Protein AF-A0A6N8A1S2-F1 (afdb_monomer_lite)

Foldseek 3Di:
DDPDPVQDQPWKWWWKAAPQRDIDIDTPVDDDDPRIDTDDDIHGPVRRVVVCVVSPVDPPTPVNVVVVVVVVVVVVVVVVVVVVVVVVVVVVVVVVVVVVVPPDDD

Structure (mmCIF, N/CA/C/O backbone):
data_AF-A0A6N8A1S2-F1
#
_entry.id   AF-A0A6N8A1S2-F1
#
loop_
_atom_site.group_PDB
_atom_site.id
_atom_site.type_symbol
_atom_site.label_atom_id
_atom_site.label_alt_id
_atom_site.label_comp_id
_atom_site.label_asym_id
_atom_site.label_entity_id
_atom_site.label_seq_id
_atom_site.pdbx_PDB_ins_code
_atom_site.Cartn_x
_atom_site.Cartn_y
_atom_site.Cartn_z
_atom_site.occupancy
_atom_site.B_iso_or_equiv
_atom_site.auth_seq_id
_atom_site.auth_comp_id
_atom_site.auth_asym_id
_atom_site.auth_atom_id
_atom_site.pdbx_PDB_model_num
ATOM 1 N N . MET A 1 1 ? 37.583 -1.413 -9.082 1.00 42.03 1 MET A N 1
ATOM 2 C CA . MET A 1 1 ? 36.444 -1.474 -8.148 1.00 42.03 1 MET A CA 1
ATOM 3 C C . MET A 1 1 ? 35.221 -1.824 -8.964 1.00 42.03 1 MET A C 1
ATOM 5 O O . MET A 1 1 ? 35.043 -1.246 -10.024 1.00 42.03 1 MET A O 1
ATOM 9 N N . SER A 1 2 ? 34.501 -2.866 -8.563 1.00 54.53 2 SER A N 1
ATOM 10 C CA . SER A 1 2 ? 33.322 -3.377 -9.259 1.00 54.53 2 SER A CA 1
ATOM 11 C C . SER A 1 2 ? 32.102 -2.549 -8.856 1.00 54.53 2 SER A C 1
ATOM 13 O O . SER A 1 2 ? 31.423 -2.883 -7.883 1.00 54.53 2 SER A O 1
ATOM 15 N N . ASP A 1 3 ? 31.853 -1.459 -9.574 1.00 51.28 3 ASP A N 1
ATOM 16 C CA . ASP A 1 3 ? 30.644 -0.656 -9.400 1.00 51.28 3 ASP A CA 1
ATOM 17 C C . ASP A 1 3 ? 29.475 -1.392 -10.073 1.00 51.28 3 ASP A C 1
ATOM 19 O O . ASP A 1 3 ? 29.220 -1.243 -11.261 1.00 51.28 3 ASP A O 1
ATOM 23 N N . TYR A 1 4 ? 28.887 -2.314 -9.300 1.00 52.53 4 TYR A N 1
ATOM 24 C CA . TYR A 1 4 ? 27.566 -2.944 -9.442 1.00 52.53 4 TYR A CA 1
ATOM 25 C C . TYR A 1 4 ? 26.986 -3.006 -10.875 1.00 52.53 4 TYR A C 1
ATOM 27 O O . TYR A 1 4 ? 26.364 -2.062 -11.350 1.00 52.53 4 TYR A O 1
ATOM 35 N N . GLU A 1 5 ? 27.043 -4.177 -11.522 1.00 55.59 5 GLU A N 1
ATOM 36 C CA . GLU A 1 5 ? 26.444 -4.458 -12.851 1.00 55.59 5 GLU A CA 1
ATOM 37 C C . GLU A 1 5 ? 24.919 -4.200 -12.952 1.00 55.59 5 GLU A C 1
ATOM 39 O O . GLU A 1 5 ? 24.336 -4.296 -14.027 1.00 55.59 5 GLU A O 1
ATOM 44 N N . TRP A 1 6 ? 24.262 -3.885 -11.834 1.00 52.50 6 TRP A N 1
ATOM 45 C CA . TRP A 1 6 ? 22.836 -3.560 -11.728 1.00 52.50 6 TRP A CA 1
ATOM 46 C C . TRP A 1 6 ? 22.527 -2.054 -11.758 1.00 52.50 6 TRP A C 1
ATOM 48 O O . TRP A 1 6 ? 21.363 -1.669 -11.616 1.00 52.50 6 TRP A O 1
ATOM 58 N N . ASP A 1 7 ? 23.549 -1.209 -11.908 1.00 57.03 7 ASP A N 1
ATOM 59 C CA . ASP A 1 7 ? 23.435 0.253 -11.957 1.00 57.03 7 ASP A CA 1
ATOM 60 C C . ASP A 1 7 ? 24.058 0.827 -13.239 1.00 57.03 7 ASP A C 1
ATOM 62 O O . ASP A 1 7 ? 24.672 1.889 -13.236 1.00 57.03 7 ASP A O 1
ATOM 66 N N . ASP A 1 8 ? 23.925 0.106 -14.359 1.00 66.19 8 ASP A N 1
ATOM 67 C CA . ASP A 1 8 ? 24.325 0.634 -15.663 1.00 66.19 8 ASP A CA 1
ATOM 68 C C . ASP A 1 8 ? 23.389 1.802 -16.040 1.00 66.19 8 ASP A C 1
ATOM 70 O O . ASP A 1 8 ? 22.190 1.582 -16.254 1.00 66.19 8 ASP A O 1
ATOM 74 N N . PRO A 1 9 ? 23.898 3.044 -16.154 1.00 66.62 9 PRO A N 1
ATOM 75 C CA . PRO A 1 9 ? 23.081 4.226 -16.435 1.00 66.62 9 PRO A CA 1
ATOM 76 C C . PRO A 1 9 ? 22.459 4.208 -17.837 1.00 66.62 9 PRO A C 1
ATOM 78 O O . PRO A 1 9 ? 21.660 5.081 -18.167 1.00 66.62 9 PRO A O 1
ATOM 81 N N . ARG A 1 10 ? 22.823 3.233 -18.680 1.00 72.12 10 ARG A N 1
ATOM 82 C CA . ARG A 1 10 ? 22.223 3.023 -20.002 1.00 72.12 10 ARG A CA 1
ATOM 83 C C . ARG A 1 10 ? 20.910 2.248 -19.943 1.00 72.12 10 ARG A C 1
ATOM 85 O O . ARG A 1 10 ? 20.232 2.165 -20.963 1.00 72.12 10 ARG A O 1
ATOM 92 N N . TRP A 1 11 ? 20.580 1.619 -18.814 1.00 83.00 11 TRP A N 1
ATOM 93 C CA . TRP A 1 11 ? 19.343 0.853 -18.689 1.00 83.00 11 TRP A CA 1
ATOM 94 C C . TRP A 1 11 ? 18.198 1.765 -18.283 1.00 83.00 11 TRP A C 1
ATOM 96 O O . TRP A 1 11 ? 18.274 2.478 -17.283 1.00 83.00 11 TRP A O 1
ATOM 106 N N . GLU A 1 12 ? 17.121 1.702 -19.056 1.00 89.25 12 GLU A N 1
ATOM 107 C CA . GLU A 1 12 ? 15.875 2.362 -18.710 1.00 89.25 12 GLU A CA 1
ATOM 108 C C . GLU A 1 12 ? 15.069 1.489 -17.743 1.00 89.25 12 GLU A C 1
ATOM 110 O O . GLU A 1 12 ? 14.987 0.258 -17.859 1.00 89.25 12 GLU A O 1
ATOM 115 N N . TRP A 1 13 ? 14.461 2.156 -16.775 1.00 90.75 13 TRP A N 1
ATOM 116 C CA . TRP A 1 13 ? 13.623 1.574 -15.744 1.00 90.75 13 TRP A CA 1
ATOM 117 C C . TRP A 1 13 ? 12.213 2.136 -15.872 1.00 90.75 13 TRP A C 1
ATOM 119 O O . TRP A 1 13 ? 11.995 3.225 -16.398 1.00 90.75 13 TRP A O 1
ATOM 129 N N . MET A 1 14 ? 11.247 1.372 -15.389 1.00 93.62 14 MET A N 1
ATOM 130 C CA . MET A 1 14 ? 9.856 1.769 -15.258 1.00 93.62 14 MET A CA 1
ATOM 131 C C . MET A 1 14 ? 9.342 1.365 -13.883 1.00 93.62 14 MET A C 1
ATOM 133 O O . MET A 1 14 ? 9.892 0.474 -13.230 1.00 93.62 14 MET A O 1
ATOM 137 N N . VAL A 1 15 ? 8.271 2.014 -13.444 1.00 93.75 15 VAL A N 1
ATOM 138 C CA . VAL A 1 15 ? 7.601 1.669 -12.193 1.00 93.75 15 VAL A CA 1
ATOM 139 C C . VAL A 1 15 ? 6.371 0.839 -12.517 1.00 93.75 15 VAL A C 1
ATOM 141 O O . VAL A 1 15 ? 5.574 1.185 -13.387 1.00 93.75 15 VAL A O 1
ATOM 144 N N . LEU A 1 16 ? 6.222 -0.282 -11.827 1.00 94.38 16 LEU A N 1
ATOM 145 C CA . LEU A 1 16 ? 5.049 -1.134 -11.913 1.00 94.38 16 LEU A CA 1
ATOM 146 C C . LEU A 1 16 ? 4.264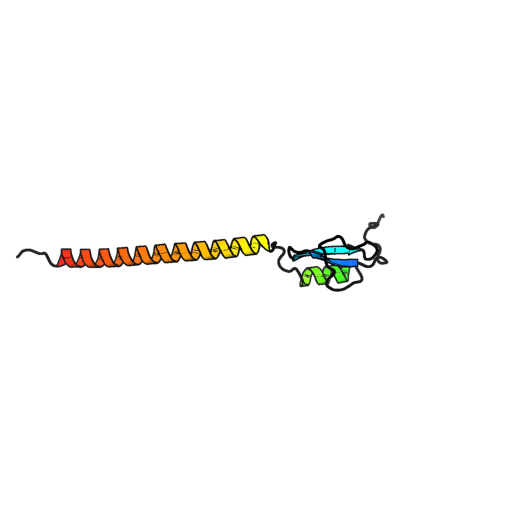 -1.055 -10.609 1.00 94.38 16 LEU A C 1
ATOM 148 O O . LEU A 1 16 ? 4.859 -0.991 -9.536 1.00 94.38 16 LEU A O 1
ATOM 152 N N . ILE A 1 17 ? 2.941 -1.127 -10.706 1.00 93.06 17 ILE A N 1
ATOM 153 C CA . ILE A 1 17 ? 2.035 -1.289 -9.573 1.00 93.06 17 ILE A CA 1
ATOM 154 C C . ILE A 1 17 ? 1.251 -2.591 -9.718 1.00 93.06 17 ILE A C 1
ATOM 156 O O . ILE A 1 17 ? 0.860 -2.969 -10.826 1.00 93.06 17 ILE A O 1
ATOM 160 N N . ASN A 1 18 ? 1.021 -3.289 -8.611 1.00 91.31 18 ASN A N 1
ATOM 161 C CA . ASN A 1 18 ? 0.135 -4.449 -8.581 1.00 91.31 18 ASN A CA 1
ATOM 162 C C . ASN A 1 18 ? -1.242 -4.100 -7.986 1.00 91.31 18 ASN A C 1
ATOM 164 O O . ASN A 1 18 ? -1.517 -2.976 -7.571 1.00 91.31 18 ASN A O 1
ATOM 168 N N . HIS A 1 19 ? -2.125 -5.094 -7.927 1.00 88.06 19 HIS A N 1
ATOM 169 C CA . HIS A 1 19 ? -3.466 -4.968 -7.350 1.00 88.06 19 HIS A CA 1
ATOM 170 C C . HIS A 1 19 ? -3.486 -4.693 -5.832 1.00 88.06 19 HIS A C 1
ATOM 172 O O . HIS A 1 19 ? -4.535 -4.338 -5.299 1.00 88.06 19 HIS A O 1
ATOM 178 N N . GLU A 1 20 ? -2.357 -4.859 -5.139 1.00 84.31 20 GLU A N 1
ATOM 179 C CA . GLU A 1 20 ? -2.190 -4.538 -3.717 1.00 84.31 20 GLU A CA 1
ATOM 180 C C . GLU A 1 20 ? -1.584 -3.140 -3.486 1.00 84.31 20 GLU A C 1
ATOM 182 O O . GLU A 1 20 ? -1.225 -2.815 -2.355 1.00 84.31 20 GLU A O 1
ATOM 187 N N . GLU A 1 21 ? -1.479 -2.319 -4.540 1.00 83.94 21 GLU A N 1
ATOM 188 C CA . GLU A 1 21 ? -0.866 -0.979 -4.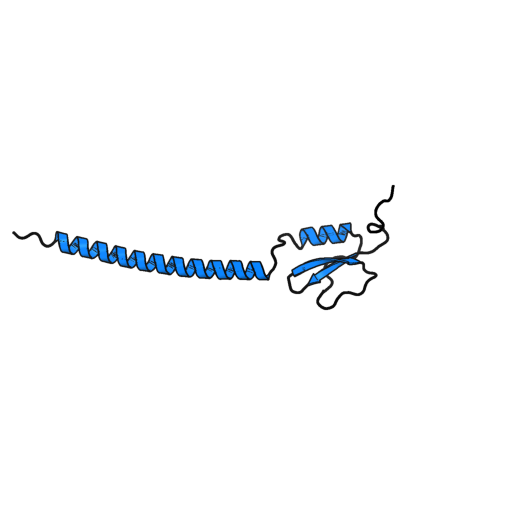539 1.00 83.94 21 GLU A CA 1
ATOM 189 C C . GLU A 1 21 ? 0.635 -0.969 -4.195 1.00 83.94 21 GLU A C 1
ATOM 191 O O . GLU A 1 21 ? 1.196 0.049 -3.786 1.00 83.94 21 GLU A O 1
ATOM 196 N N . GLN A 1 22 ? 1.315 -2.102 -4.384 1.00 86.50 22 GLN A N 1
ATOM 197 C CA . GLN A 1 22 ? 2.760 -2.189 -4.199 1.00 86.50 22 GLN A CA 1
ATOM 198 C C . GLN A 1 22 ? 3.479 -1.693 -5.445 1.00 86.50 22 GLN A C 1
ATOM 200 O O . GLN A 1 22 ? 3.155 -2.123 -6.553 1.00 86.50 22 GLN A O 1
ATOM 205 N N . HIS A 1 23 ? 4.484 -0.838 -5.253 1.00 88.81 23 HIS A N 1
ATOM 206 C CA . HIS A 1 23 ? 5.310 -0.332 -6.342 1.00 88.81 23 HIS A CA 1
ATOM 207 C C . HIS A 1 23 ? 6.594 -1.154 -6.477 1.00 88.81 23 HIS A C 1
ATOM 209 O O . HIS A 1 23 ? 7.222 -1.529 -5.486 1.00 88.81 23 HIS A O 1
ATOM 215 N N . SER A 1 24 ? 7.008 -1.425 -7.712 1.00 89.25 24 SER A N 1
ATOM 216 C CA . SER A 1 24 ? 8.256 -2.122 -8.016 1.00 89.25 24 SER A CA 1
ATOM 217 C C . SER A 1 24 ? 8.981 -1.446 -9.173 1.00 89.25 24 SER A C 1
ATOM 219 O O . SER A 1 24 ? 8.362 -1.081 -10.170 1.00 89.25 24 SER A O 1
ATOM 221 N N . LEU A 1 25 ? 10.298 -1.285 -9.043 1.00 90.56 25 LEU A N 1
ATOM 222 C CA . LEU A 1 25 ? 11.165 -0.878 -10.146 1.00 90.56 25 LEU A CA 1
ATOM 223 C C . LEU A 1 25 ? 11.424 -2.078 -11.049 1.00 90.56 25 LEU A C 1
ATOM 225 O O . LEU A 1 25 ? 11.896 -3.121 -10.594 1.00 90.56 25 LEU A O 1
ATOM 229 N N . TRP A 1 26 ? 11.150 -1.910 -12.336 1.00 91.94 26 TRP A N 1
ATOM 230 C CA . TRP A 1 26 ? 11.293 -2.959 -13.331 1.00 91.94 26 TRP A CA 1
ATOM 231 C C . TRP A 1 26 ? 12.072 -2.450 -14.545 1.00 91.94 26 TRP A C 1
ATOM 233 O O . TRP A 1 26 ? 11.818 -1.339 -15.005 1.00 91.94 26 TRP A O 1
ATOM 243 N N . PRO A 1 27 ? 13.026 -3.223 -15.083 1.00 90.62 27 PRO A N 1
ATOM 244 C CA . PRO A 1 27 ? 13.754 -2.821 -16.280 1.00 90.62 27 PRO A CA 1
ATOM 245 C C . PRO A 1 27 ? 12.863 -2.870 -17.528 1.00 90.62 27 PRO A C 1
ATOM 247 O O . PRO A 1 27 ? 12.118 -3.831 -17.722 1.00 90.62 27 PRO A O 1
ATOM 250 N N . THR A 1 28 ? 12.988 -1.884 -18.419 1.00 90.31 28 THR A N 1
ATOM 251 C CA . THR A 1 28 ? 12.171 -1.790 -19.649 1.00 90.31 28 THR A CA 1
ATOM 252 C C . THR A 1 28 ? 12.430 -2.908 -20.652 1.00 90.31 28 THR A C 1
ATOM 254 O O . THR A 1 28 ? 11.552 -3.248 -21.437 1.00 90.31 28 THR A O 1
ATOM 257 N N . PHE A 1 29 ? 13.616 -3.520 -20.612 1.00 87.75 29 PHE A N 1
ATOM 258 C CA . PHE A 1 29 ? 13.986 -4.612 -21.512 1.00 87.75 29 PHE A CA 1
ATOM 259 C C . PHE A 1 29 ? 13.339 -5.961 -21.154 1.00 87.75 29 PHE A C 1
ATOM 261 O O . PHE A 1 29 ? 13.520 -6.933 -21.888 1.00 87.75 29 PHE A O 1
ATOM 268 N N . LYS A 1 30 ? 12.632 -6.058 -20.019 1.00 87.69 30 LYS A N 1
ATOM 269 C CA . LYS A 1 30 ? 11.901 -7.265 -19.616 1.00 87.69 30 LYS A CA 1
ATOM 270 C C . LYS A 1 30 ? 10.403 -7.061 -19.785 1.00 87.69 30 LYS A C 1
ATOM 272 O O . LYS A 1 30 ? 9.868 -6.031 -19.383 1.00 87.69 30 LYS A O 1
ATOM 277 N N . ASP A 1 31 ? 9.723 -8.103 -20.254 1.00 92.81 31 ASP A N 1
ATOM 278 C CA . ASP A 1 31 ? 8.262 -8.130 -20.294 1.00 92.81 31 ASP A CA 1
ATOM 279 C C . ASP A 1 31 ? 7.656 -7.909 -18.900 1.00 92.81 31 ASP A C 1
ATOM 281 O O . ASP A 1 31 ? 8.190 -8.363 -17.880 1.00 92.81 31 ASP A O 1
ATOM 285 N N . ILE A 1 32 ? 6.520 -7.210 -18.864 1.00 92.81 32 ILE A N 1
ATOM 286 C CA . ILE A 1 32 ? 5.792 -6.914 -17.629 1.00 92.81 32 ILE A CA 1
ATOM 287 C C . ILE A 1 32 ? 5.096 -8.194 -17.136 1.00 92.81 32 ILE A C 1
ATOM 289 O O . ILE A 1 32 ? 4.315 -8.794 -17.883 1.00 92.81 32 ILE A O 1
ATOM 293 N N . PRO A 1 33 ? 5.324 -8.624 -15.880 1.00 92.38 33 PRO A N 1
ATOM 294 C CA . PRO A 1 33 ? 4.649 -9.793 -15.332 1.00 92.38 33 PRO A CA 1
ATOM 295 C C . PRO A 1 33 ? 3.127 -9.607 -15.265 1.00 92.38 33 PRO A C 1
ATOM 297 O O . PRO A 1 33 ? 2.613 -8.521 -15.000 1.00 92.38 33 PRO A O 1
ATOM 300 N N . ARG A 1 34 ? 2.374 -10.699 -15.437 1.00 93.50 34 ARG A N 1
ATOM 301 C CA . ARG A 1 34 ? 0.907 -10.662 -15.357 1.00 93.50 34 ARG A CA 1
ATOM 302 C C . ARG A 1 34 ? 0.442 -10.134 -13.993 1.00 93.50 34 ARG A C 1
ATOM 304 O O . ARG A 1 34 ? 0.891 -10.611 -12.956 1.00 93.50 34 ARG A O 1
ATOM 311 N N . GLY A 1 35 ? -0.522 -9.214 -14.009 1.00 92.69 35 GLY A N 1
ATOM 312 C CA . GLY A 1 35 ? -1.091 -8.616 -12.794 1.00 92.69 35 GLY A CA 1
ATOM 313 C C . GLY A 1 35 ? -0.325 -7.397 -12.274 1.00 92.69 35 GLY A C 1
ATOM 314 O O . GLY A 1 35 ? -0.716 -6.846 -11.245 1.00 92.69 35 GLY A O 1
ATOM 315 N N . TRP A 1 36 ? 0.720 -6.980 -12.990 1.00 95.12 36 TRP A N 1
ATOM 316 C CA . TRP A 1 36 ? 1.403 -5.708 -12.811 1.00 95.12 36 TRP A CA 1
ATOM 317 C C . TRP A 1 36 ? 1.051 -4.761 -13.955 1.00 95.12 36 TRP A C 1
ATOM 319 O O . TRP A 1 36 ? 0.869 -5.189 -15.096 1.00 95.12 36 TRP A O 1
ATOM 329 N N . THR A 1 37 ? 0.980 -3.475 -13.641 1.00 93.62 37 THR A N 1
ATOM 330 C CA . THR A 1 37 ? 0.662 -2.411 -14.592 1.00 93.62 37 THR A CA 1
ATOM 331 C C . THR A 1 37 ? 1.717 -1.327 -14.486 1.00 93.62 37 THR A C 1
ATOM 333 O O . THR A 1 37 ? 2.087 -0.931 -13.384 1.00 93.62 37 THR A O 1
ATOM 336 N N . GLN A 1 38 ? 2.197 -0.832 -15.621 1.00 93.88 38 GLN A N 1
ATOM 337 C CA . GLN A 1 38 ? 3.133 0.285 -15.652 1.00 93.88 38 GLN A CA 1
ATOM 338 C C . GLN A 1 38 ? 2.465 1.584 -15.184 1.00 93.88 38 GLN A C 1
ATOM 340 O O . GLN A 1 38 ? 1.367 1.920 -15.629 1.00 93.88 38 GLN A O 1
ATOM 345 N N . VAL A 1 39 ? 3.151 2.325 -14.316 1.00 90.38 39 VAL A N 1
ATOM 346 C CA . VAL A 1 39 ? 2.753 3.641 -13.805 1.00 90.38 39 VAL A CA 1
ATOM 347 C C . VAL A 1 39 ? 3.957 4.585 -13.760 1.00 90.38 39 VAL A C 1
ATOM 349 O O . VAL A 1 39 ? 5.098 4.142 -13.676 1.00 90.38 39 VAL A O 1
ATOM 352 N N . GLY A 1 40 ? 3.713 5.895 -13.801 1.00 87.19 40 GLY A N 1
ATOM 353 C CA . GLY A 1 40 ? 4.772 6.897 -13.641 1.00 87.19 40 GLY A CA 1
ATOM 354 C C . GLY A 1 40 ? 5.730 7.034 -14.838 1.00 87.19 40 GLY A C 1
ATOM 355 O O . GLY A 1 40 ? 5.367 6.684 -15.965 1.00 87.19 40 GLY A O 1
ATOM 356 N N . PRO A 1 41 ? 6.925 7.615 -14.616 1.00 87.56 41 PRO A N 1
ATOM 357 C CA . PRO A 1 41 ? 7.909 7.858 -15.664 1.00 87.56 41 PRO A CA 1
ATOM 358 C C . PRO A 1 41 ? 8.670 6.582 -16.055 1.00 87.56 41 PRO A C 1
ATOM 360 O O . PRO A 1 41 ? 8.854 5.668 -15.247 1.00 87.56 41 PRO A O 1
ATOM 363 N N . VAL A 1 42 ? 9.150 6.568 -17.299 1.00 91.81 42 VAL A N 1
ATOM 364 C CA . VAL A 1 42 ? 10.166 5.634 -17.800 1.00 91.81 42 VAL A CA 1
ATOM 365 C C . VAL A 1 42 ? 11.441 6.427 -18.013 1.00 91.81 42 VAL A C 1
ATOM 367 O O . VAL A 1 42 ? 11.389 7.477 -18.651 1.00 91.81 42 VAL A O 1
ATOM 370 N N . GLY A 1 43 ? 12.562 5.952 -17.489 1.00 88.88 43 GLY A N 1
ATOM 371 C CA . GLY A 1 43 ? 13.818 6.676 -17.625 1.00 88.88 43 GLY A CA 1
ATOM 372 C C . GLY A 1 43 ? 14.900 6.128 -16.720 1.00 88.88 43 GLY A C 1
ATOM 373 O O . GLY A 1 43 ? 15.026 4.914 -16.541 1.00 88.88 43 GLY A O 1
ATOM 374 N N . SER A 1 44 ? 15.700 7.024 -16.151 1.00 87.94 44 SER A N 1
ATOM 375 C CA . SER A 1 44 ? 16.739 6.608 -15.219 1.00 87.94 44 SER A CA 1
ATOM 376 C C . SER A 1 44 ? 16.129 5.990 -13.959 1.00 87.94 44 SER A C 1
ATOM 378 O O . SER A 1 44 ? 15.035 6.339 -13.510 1.00 87.94 44 SER A O 1
ATOM 380 N N . LYS A 1 45 ? 16.884 5.087 -13.334 1.00 84.38 45 LYS A N 1
ATOM 381 C CA . LYS A 1 45 ? 16.498 4.475 -12.061 1.00 84.38 45 LYS A CA 1
ATOM 382 C C . LYS A 1 45 ? 16.183 5.519 -10.987 1.00 84.38 45 LYS A C 1
ATOM 384 O O . LYS A 1 45 ? 15.244 5.323 -10.223 1.00 84.38 45 LYS A O 1
ATOM 389 N N . GLN A 1 46 ? 16.935 6.623 -10.959 1.00 84.56 46 GLN A N 1
ATOM 390 C CA . GLN A 1 46 ? 16.729 7.718 -10.013 1.00 84.56 46 GLN A CA 1
ATOM 391 C C . GLN A 1 46 ? 15.389 8.425 -10.242 1.00 84.56 46 GLN A C 1
ATOM 393 O O . GLN A 1 46 ? 14.649 8.632 -9.290 1.00 84.56 46 GLN A O 1
ATOM 398 N N . GLU A 1 47 ? 15.022 8.730 -11.489 1.00 86.19 47 GLU A N 1
ATOM 399 C CA . GLU A 1 47 ? 13.723 9.350 -11.794 1.00 86.19 47 GLU A CA 1
ATOM 400 C C . GLU A 1 47 ? 12.547 8.447 -11.401 1.00 86.19 47 GLU A C 1
ATOM 402 O O . GLU A 1 47 ? 11.540 8.914 -10.861 1.00 86.19 47 GLU A O 1
ATOM 407 N N . CYS A 1 48 ? 12.675 7.139 -11.635 1.00 87.75 48 CYS A N 1
ATOM 408 C CA . CYS A 1 48 ? 11.672 6.166 -11.217 1.00 87.75 48 CYS A CA 1
ATOM 409 C C . CYS A 1 48 ? 11.615 6.013 -9.685 1.00 87.75 48 CYS A C 1
ATOM 411 O O . CYS A 1 48 ? 10.521 5.901 -9.134 1.00 87.75 48 CYS A O 1
ATOM 413 N N . LEU A 1 49 ? 12.756 6.044 -8.986 1.00 85.19 49 LEU A N 1
ATOM 414 C CA . LEU A 1 49 ? 12.827 6.044 -7.518 1.00 85.19 49 LEU A CA 1
ATOM 415 C C . LEU A 1 49 ? 12.151 7.281 -6.923 1.00 85.19 49 LEU A C 1
ATOM 417 O O . LEU A 1 49 ? 11.281 7.137 -6.069 1.00 85.19 49 LEU A O 1
ATOM 421 N N . ASP A 1 50 ? 12.471 8.471 -7.431 1.00 86.06 50 ASP A N 1
ATOM 422 C CA . ASP A 1 50 ? 11.869 9.731 -6.989 1.00 86.06 50 ASP A CA 1
ATOM 423 C C . ASP A 1 50 ? 10.343 9.726 -7.181 1.00 86.06 50 ASP A C 1
ATOM 425 O O . ASP A 1 50 ? 9.600 10.314 -6.388 1.00 86.06 50 ASP A O 1
ATOM 429 N N . TYR A 1 51 ? 9.850 9.073 -8.242 1.00 87.31 51 TYR A N 1
ATOM 430 C CA . TYR A 1 51 ? 8.418 8.861 -8.430 1.00 87.31 51 TYR A CA 1
ATOM 431 C C . TYR A 1 51 ? 7.843 7.918 -7.372 1.00 87.31 51 TYR A C 1
ATOM 433 O O . TYR A 1 51 ? 6.822 8.255 -6.780 1.00 87.31 51 TYR A O 1
ATOM 441 N N . VAL A 1 52 ? 8.481 6.771 -7.107 1.00 85.75 52 VAL A N 1
ATOM 442 C CA . VAL A 1 52 ? 8.015 5.808 -6.093 1.00 85.75 52 VAL A CA 1
ATOM 443 C C . VAL A 1 52 ? 7.990 6.437 -4.702 1.00 85.75 52 VAL A C 1
ATOM 445 O O . VAL A 1 52 ? 7.001 6.273 -3.996 1.00 85.75 52 VAL A O 1
ATOM 448 N N . GLU A 1 53 ? 9.009 7.208 -4.322 1.00 83.69 53 GLU A N 1
ATOM 449 C CA . GLU A 1 53 ? 9.043 7.909 -3.031 1.00 83.69 53 GLU A CA 1
ATOM 450 C C . GLU A 1 53 ? 7.879 8.898 -2.873 1.00 83.69 53 GLU A C 1
ATOM 452 O O . GLU A 1 53 ? 7.294 9.013 -1.796 1.00 83.69 53 GLU A O 1
ATOM 457 N N . LYS A 1 54 ? 7.496 9.590 -3.953 1.00 82.50 54 LYS A N 1
ATOM 458 C CA . LYS A 1 54 ? 6.357 10.524 -3.950 1.00 82.50 54 LYS A CA 1
ATOM 459 C C . LYS A 1 54 ? 5.007 9.813 -4.032 1.00 82.50 54 LYS A C 1
ATOM 461 O O . LYS A 1 54 ? 4.040 10.275 -3.430 1.00 82.50 54 LYS A O 1
ATOM 466 N N . ALA A 1 55 ? 4.924 8.735 -4.807 1.00 79.62 55 ALA A N 1
ATOM 467 C CA . ALA A 1 55 ? 3.690 8.006 -5.086 1.00 79.62 55 ALA A CA 1
ATOM 468 C C . ALA A 1 55 ? 3.332 6.997 -3.985 1.00 79.62 55 ALA A C 1
ATOM 470 O O . ALA A 1 55 ? 2.155 6.689 -3.804 1.00 79.62 55 ALA A O 1
ATOM 471 N N . TRP A 1 56 ? 4.319 6.522 -3.218 1.00 77.00 56 TRP A N 1
ATOM 472 C CA . TRP A 1 56 ? 4.144 5.527 -2.161 1.00 77.00 56 TRP A CA 1
ATOM 473 C C . TRP A 1 56 ? 4.606 6.028 -0.776 1.00 77.00 56 TRP A C 1
ATOM 475 O O . TRP A 1 56 ? 5.449 5.402 -0.135 1.00 77.00 56 TRP A O 1
ATOM 485 N N . PRO A 1 57 ? 4.042 7.143 -0.265 1.00 68.44 57 PRO A N 1
ATOM 486 C CA . PRO A 1 57 ? 4.447 7.719 1.021 1.00 68.44 57 PRO A CA 1
ATOM 487 C C . PRO A 1 57 ? 4.065 6.845 2.225 1.00 68.44 57 PRO A C 1
ATOM 489 O O . PRO A 1 57 ? 4.603 7.016 3.316 1.00 68.44 57 PRO A O 1
ATOM 492 N N . ASP A 1 58 ? 3.125 5.915 2.042 1.00 66.94 58 ASP A N 1
ATOM 493 C CA . ASP A 1 58 ? 2.718 4.955 3.060 1.00 66.94 58 ASP A CA 1
ATOM 494 C C . ASP A 1 58 ? 2.734 3.541 2.470 1.00 66.94 58 ASP A C 1
ATOM 496 O O . ASP A 1 58 ? 1.891 3.167 1.648 1.00 66.94 58 ASP A O 1
ATOM 500 N N . ILE A 1 59 ? 3.720 2.768 2.925 1.00 67.19 59 ILE A N 1
ATOM 501 C CA . ILE A 1 59 ? 4.007 1.391 2.512 1.00 67.19 59 ILE A CA 1
ATOM 502 C C . ILE A 1 59 ? 3.010 0.368 3.064 1.00 67.19 59 ILE A C 1
ATOM 504 O O . ILE A 1 59 ? 3.124 -0.821 2.765 1.00 67.19 59 ILE A O 1
ATOM 508 N N . THR A 1 60 ? 2.049 0.799 3.889 1.00 69.50 60 THR A N 1
ATOM 509 C CA . THR A 1 60 ? 1.060 -0.098 4.486 1.00 69.50 60 THR A CA 1
ATOM 510 C C . THR A 1 60 ? 0.215 -0.750 3.384 1.00 69.50 60 THR A C 1
ATOM 512 O O . THR A 1 60 ? -0.484 -0.037 2.658 1.00 69.50 60 THR A O 1
ATOM 515 N N . PRO A 1 61 ? 0.225 -2.093 3.256 1.00 70.25 61 PRO A N 1
ATOM 516 C CA . PRO A 1 61 ? -0.561 -2.787 2.242 1.00 70.25 61 PRO A CA 1
ATOM 517 C C . PRO A 1 61 ? -2.055 -2.474 2.369 1.00 70.25 61 PRO A C 1
ATOM 519 O O . PRO A 1 61 ? -2.592 -2.396 3.481 1.00 70.25 61 PRO A O 1
ATOM 522 N N . LEU A 1 62 ? -2.760 -2.380 1.238 1.00 70.12 62 LEU A N 1
ATOM 523 C CA . LEU A 1 62 ? -4.187 -2.037 1.194 1.00 70.12 62 LEU A CA 1
ATOM 524 C C . LEU A 1 62 ? -5.056 -2.946 2.086 1.00 70.12 62 LEU A C 1
ATOM 526 O O . LEU A 1 62 ? -5.995 -2.483 2.735 1.00 70.12 62 LEU A O 1
ATOM 530 N N . SER A 1 63 ? -4.728 -4.239 2.156 1.00 70.00 63 SER A N 1
ATOM 531 C CA . SER A 1 63 ? -5.428 -5.210 3.010 1.00 70.00 63 SER A CA 1
ATOM 532 C C . SER A 1 63 ? -5.316 -4.860 4.499 1.00 70.00 63 SER A C 1
ATOM 534 O O . SER A 1 63 ? -6.311 -4.885 5.224 1.00 70.00 63 SER A O 1
ATOM 536 N N . VAL A 1 64 ? -4.131 -4.429 4.942 1.00 72.25 64 VAL A N 1
ATOM 537 C CA . VAL A 1 64 ? -3.885 -4.013 6.328 1.00 72.25 64 VAL A CA 1
ATOM 538 C C . VAL A 1 64 ? -4.653 -2.731 6.643 1.00 72.25 64 VAL A C 1
ATOM 540 O O . VAL A 1 64 ? -5.295 -2.656 7.688 1.00 72.25 64 VAL A O 1
ATOM 543 N N . ARG A 1 65 ? -4.688 -1.758 5.721 1.00 74.75 65 ARG A N 1
ATOM 544 C CA . ARG A 1 65 ? -5.508 -0.545 5.896 1.00 74.75 65 ARG A CA 1
ATOM 545 C C . ARG A 1 65 ? -6.990 -0.883 6.077 1.00 74.75 65 ARG A C 1
ATOM 547 O O . ARG A 1 65 ? -7.615 -0.404 7.018 1.00 74.75 65 ARG A O 1
ATOM 554 N N . LYS A 1 66 ? -7.541 -1.765 5.233 1.00 74.12 66 LYS A N 1
ATOM 555 C CA . LYS A 1 66 ? -8.943 -2.211 5.345 1.00 74.12 66 LYS A CA 1
ATOM 556 C C . LYS A 1 66 ? -9.226 -2.918 6.669 1.00 74.12 66 LYS A C 1
ATOM 558 O O . LYS A 1 66 ? -10.274 -2.691 7.269 1.00 74.12 66 LYS A O 1
ATOM 563 N N . GLN A 1 67 ? -8.302 -3.757 7.135 1.00 77.56 67 GLN A N 1
ATOM 564 C CA . GLN A 1 67 ? -8.433 -4.432 8.426 1.00 77.56 67 GLN A CA 1
ATOM 565 C C . GLN A 1 67 ? -8.408 -3.444 9.596 1.00 77.56 67 GLN A C 1
ATOM 567 O O . GLN A 1 67 ? -9.207 -3.583 10.520 1.00 77.56 67 GLN A O 1
ATOM 572 N N . LEU A 1 68 ? -7.533 -2.436 9.558 1.00 79.50 68 LEU A N 1
ATOM 573 C CA . LEU A 1 68 ? -7.455 -1.406 10.595 1.00 79.50 68 LEU A CA 1
ATOM 574 C C . LEU A 1 68 ? -8.732 -0.558 10.662 1.00 79.50 68 LEU A C 1
ATOM 576 O O . LEU A 1 68 ? -9.246 -0.342 11.759 1.00 79.50 68 LEU A O 1
ATOM 580 N N . GLU A 1 69 ? -9.278 -0.147 9.514 1.00 83.50 69 GLU A N 1
ATOM 581 C CA . GLU A 1 69 ? -10.546 0.593 9.450 1.00 83.50 69 GLU A CA 1
ATOM 582 C C . GLU A 1 69 ? -11.716 -0.240 9.994 1.00 83.50 69 GLU A C 1
ATOM 584 O O . GLU A 1 69 ? -12.436 0.210 10.886 1.00 83.50 69 GLU A O 1
ATOM 589 N N . ALA A 1 70 ? -11.854 -1.498 9.562 1.00 83.44 70 ALA A N 1
ATOM 590 C CA . ALA A 1 70 ? -12.906 -2.386 10.062 1.00 83.44 70 ALA A CA 1
ATOM 591 C C . ALA A 1 70 ? -12.818 -2.595 11.587 1.00 83.44 70 ALA A C 1
ATOM 593 O O . ALA A 1 70 ? -13.827 -2.563 12.296 1.00 83.44 70 ALA A O 1
ATOM 594 N N . ASN A 1 71 ? -11.601 -2.764 12.111 1.00 88.31 71 ASN A N 1
ATOM 595 C CA . ASN A 1 71 ? -11.366 -2.963 13.540 1.00 88.31 71 ASN A CA 1
ATOM 596 C C . ASN A 1 71 ? -11.663 -1.685 14.351 1.00 88.31 71 ASN A C 1
ATOM 598 O O . ASN A 1 71 ? -12.196 -1.743 15.462 1.00 88.31 71 ASN A O 1
ATOM 602 N N . LYS A 1 72 ? -11.374 -0.509 13.779 1.00 84.62 72 LYS A N 1
ATOM 603 C CA . LYS A 1 72 ? -11.728 0.790 14.361 1.00 84.62 72 LYS A CA 1
ATOM 604 C C . LYS A 1 72 ? -13.246 0.964 14.455 1.00 84.62 72 LYS A C 1
ATOM 606 O O . LYS A 1 72 ? -13.742 1.278 15.536 1.00 84.62 72 LYS A O 1
ATOM 611 N N . GLU A 1 73 ? -13.990 0.683 13.387 1.00 90.06 73 GLU A N 1
ATOM 612 C CA . GLU A 1 73 ? -15.459 0.758 13.387 1.00 90.06 73 GLU A CA 1
ATOM 613 C C . GLU A 1 73 ? -16.103 -0.198 14.402 1.00 90.06 73 GLU A C 1
ATOM 615 O O . GLU A 1 73 ? -17.098 0.136 15.053 1.00 90.06 73 GLU A O 1
ATOM 620 N N . GLU A 1 74 ? -15.575 -1.418 14.532 1.00 90.00 74 GLU A N 1
ATOM 621 C CA . GLU A 1 74 ? -16.063 -2.379 15.522 1.00 90.00 74 GLU A CA 1
ATOM 622 C C . GLU A 1 74 ? -15.798 -1.881 16.949 1.00 90.00 74 GLU A C 1
ATOM 624 O O . GLU A 1 74 ? -16.683 -1.937 17.811 1.00 90.00 74 GLU A O 1
ATOM 629 N N . ARG A 1 75 ? -14.601 -1.339 17.197 1.00 86.69 75 ARG A N 1
ATOM 630 C CA . ARG A 1 75 ? -14.241 -0.746 18.487 1.00 86.69 75 ARG A CA 1
ATOM 631 C C . ARG A 1 75 ? -15.146 0.433 18.834 1.00 86.69 75 ARG A C 1
ATOM 633 O O . ARG A 1 75 ? -15.622 0.507 19.964 1.00 86.69 75 ARG A O 1
ATOM 640 N N . GLU A 1 76 ? -15.427 1.319 17.885 1.00 91.25 76 GLU A N 1
ATOM 641 C CA . GLU A 1 76 ? -16.340 2.450 18.083 1.00 91.25 76 GLU A CA 1
ATOM 642 C C . GLU A 1 76 ? -17.770 1.989 18.388 1.00 91.25 76 GLU A C 1
ATOM 644 O O . GLU A 1 76 ? -18.408 2.518 19.301 1.00 91.25 76 GLU A O 1
ATOM 649 N N . ARG A 1 77 ? -18.265 0.957 17.692 1.00 93.38 77 ARG A N 1
ATOM 650 C CA . ARG A 1 77 ? -19.571 0.346 17.989 1.00 93.38 77 ARG A CA 1
ATOM 651 C C . ARG A 1 77 ? -19.628 -0.219 19.408 1.00 93.38 77 ARG A C 1
ATOM 653 O O . ARG A 1 77 ? -20.590 0.047 20.129 1.00 93.38 77 ARG A O 1
ATOM 660 N N . LYS A 1 78 ? -18.594 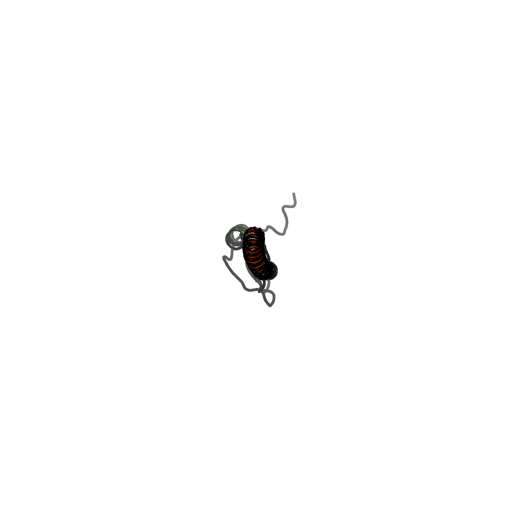-0.952 19.832 1.00 90.31 78 LYS A N 1
ATOM 661 C CA . LYS A 1 78 ? -18.495 -1.492 21.199 1.00 90.31 78 LYS A CA 1
ATOM 662 C C . LYS A 1 78 ? -18.458 -0.379 22.245 1.00 90.31 78 LYS A C 1
ATOM 664 O O . LYS A 1 78 ? -19.169 -0.465 23.241 1.00 90.31 78 LYS A O 1
ATOM 669 N N . LEU A 1 79 ? -17.686 0.681 22.001 1.00 91.06 79 LEU A N 1
ATOM 670 C CA . LEU A 1 79 ? -17.595 1.832 22.903 1.00 91.06 79 LEU A CA 1
ATOM 671 C C . LEU A 1 79 ? -18.940 2.547 23.065 1.00 91.06 79 LEU A C 1
ATOM 673 O O . LEU A 1 79 ? -19.322 2.849 24.193 1.00 91.06 79 LEU A O 1
ATOM 677 N N . LYS A 1 80 ? -19.685 2.763 21.972 1.00 93.50 80 LYS A N 1
ATOM 678 C CA . LYS A 1 80 ? -21.028 3.366 22.035 1.00 93.50 80 LYS A CA 1
ATOM 679 C C . LYS A 1 80 ? -21.992 2.526 22.867 1.00 93.50 80 LYS A C 1
ATOM 681 O O . LYS A 1 80 ? -22.702 3.076 23.702 1.00 93.50 80 LYS A O 1
ATOM 686 N N . LYS A 1 81 ? -21.975 1.202 22.688 1.00 94.31 81 LYS A N 1
ATOM 687 C CA . LYS A 1 81 ? -22.826 0.293 23.463 1.00 94.31 81 LYS A CA 1
ATOM 688 C C . LYS A 1 81 ? -22.508 0.352 24.959 1.00 94.31 81 LYS A C 1
ATOM 690 O O . LYS A 1 81 ? -23.417 0.501 25.765 1.00 94.31 81 LYS A O 1
ATOM 695 N N . ILE A 1 82 ? -21.223 0.318 25.317 1.00 92.31 82 ILE A N 1
ATOM 696 C CA . ILE A 1 82 ? -20.782 0.444 26.714 1.00 92.31 82 ILE A CA 1
ATOM 697 C C . ILE A 1 82 ? -21.210 1.795 27.301 1.00 92.31 82 ILE A C 1
ATOM 699 O O . ILE A 1 82 ? -21.690 1.844 28.428 1.00 92.31 82 ILE A O 1
ATOM 703 N N . GLN A 1 83 ? -21.071 2.893 26.552 1.00 90.69 83 GLN A N 1
ATOM 704 C CA . GLN A 1 83 ? -21.522 4.212 27.008 1.00 90.69 83 GLN A CA 1
ATOM 705 C C . GLN A 1 83 ? -23.032 4.262 27.250 1.00 90.69 83 GLN A C 1
ATOM 707 O O . GLN A 1 83 ? -23.476 4.867 28.223 1.00 90.69 83 GLN A O 1
ATOM 712 N N . GLU A 1 84 ? -23.825 3.636 26.383 1.00 95.00 84 GLU A N 1
ATOM 713 C CA . GLU A 1 84 ? -25.279 3.586 26.527 1.00 95.00 84 GLU A CA 1
ATOM 714 C C . GLU A 1 84 ? -25.704 2.740 27.735 1.00 95.00 84 GLU A C 1
ATOM 716 O O . GLU A 1 84 ? -26.527 3.185 28.538 1.00 95.00 84 GLU A O 1
ATOM 721 N N . GLU A 1 85 ? -25.077 1.577 27.928 1.00 94.12 85 GLU A N 1
ATOM 722 C CA . GLU A 1 85 ? -25.262 0.733 29.114 1.00 94.12 85 GLU A CA 1
ATOM 723 C C . GLU A 1 85 ? -24.878 1.481 30.399 1.00 94.12 85 GLU A C 1
ATOM 725 O O . GLU A 1 85 ? -25.648 1.491 31.361 1.00 94.12 85 GLU A O 1
ATOM 730 N N . GLN A 1 86 ? -23.738 2.183 30.409 1.00 88.69 86 GLN A N 1
ATOM 731 C CA . GLN A 1 86 ? -23.325 3.010 31.546 1.00 88.69 86 GLN A CA 1
ATOM 732 C C . GLN A 1 86 ? -24.304 4.151 31.817 1.00 88.69 86 GLN A C 1
ATOM 734 O O . GLN A 1 86 ? -24.639 4.408 32.972 1.00 88.69 86 GLN A O 1
ATOM 739 N N . LYS A 1 87 ? -24.805 4.821 30.775 1.00 94.75 87 LYS A N 1
ATOM 740 C CA . LYS A 1 87 ? -25.809 5.881 30.920 1.00 94.75 87 LYS A CA 1
ATOM 741 C C . LYS A 1 87 ? -27.095 5.340 31.540 1.00 94.75 87 LYS A C 1
ATOM 743 O O . LYS A 1 87 ? -27.675 5.993 32.406 1.00 94.75 87 LYS A O 1
ATOM 748 N N . HIS A 1 88 ? -27.534 4.157 31.114 1.00 95.00 88 HIS A N 1
ATOM 749 C CA . HIS A 1 88 ? -28.707 3.510 31.685 1.00 95.00 88 HIS A CA 1
ATOM 750 C C . HIS A 1 88 ? -28.489 3.151 33.160 1.00 95.00 88 HIS A C 1
ATOM 752 O O . HIS A 1 88 ? -29.343 3.45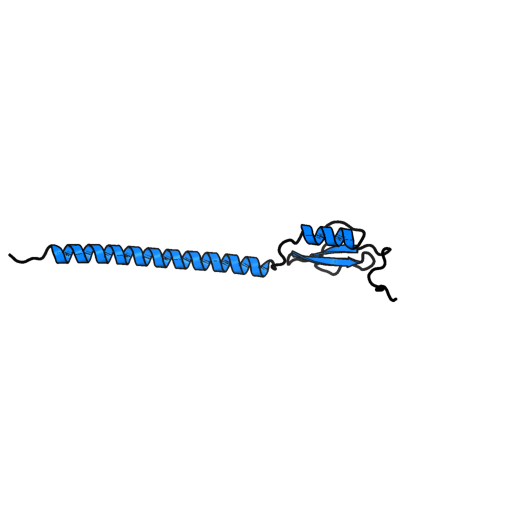8 33.988 1.00 95.00 88 HIS A O 1
ATOM 758 N N . LEU A 1 89 ? -27.327 2.585 33.500 1.00 93.38 89 LEU A N 1
ATOM 759 C CA . LEU A 1 89 ? -26.961 2.250 34.877 1.00 93.38 89 LEU A CA 1
ATOM 760 C C . LEU A 1 89 ? -26.919 3.493 35.781 1.00 93.38 89 LEU A C 1
ATOM 762 O O . LEU A 1 89 ? -27.460 3.469 36.882 1.00 93.38 89 LEU A O 1
ATOM 766 N N . MET A 1 90 ? -26.337 4.596 35.303 1.00 91.56 90 MET A N 1
ATOM 767 C CA . MET A 1 90 ? -26.299 5.866 36.038 1.00 91.56 90 MET A CA 1
ATOM 768 C C . MET A 1 90 ? -27.702 6.432 36.275 1.00 91.56 90 MET A C 1
ATOM 770 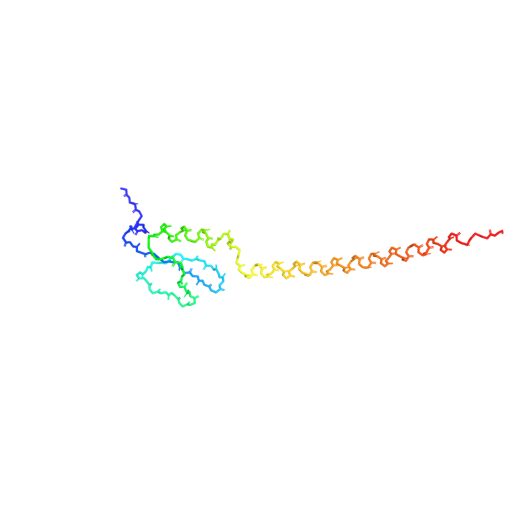O O . MET A 1 90 ? -28.008 6.861 37.384 1.00 91.56 90 MET A O 1
ATOM 774 N N . ALA A 1 91 ? -28.578 6.379 35.267 1.00 93.75 91 ALA A N 1
ATOM 775 C CA . ALA A 1 91 ? -29.962 6.825 35.408 1.00 93.75 91 ALA A CA 1
ATOM 776 C C . ALA A 1 91 ? -30.774 5.939 36.371 1.00 93.75 91 ALA A C 1
ATOM 778 O O . ALA A 1 91 ? -31.671 6.433 37.051 1.00 93.75 91 ALA A O 1
ATOM 779 N N . GLN A 1 92 ? -30.486 4.634 36.433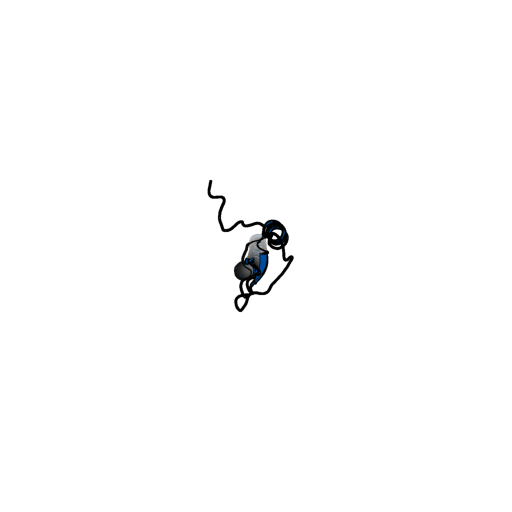 1.00 88.31 92 GLN A N 1
ATOM 780 C CA . GLN A 1 92 ? -31.081 3.741 37.431 1.00 88.31 92 GLN A CA 1
ATOM 781 C C . GLN A 1 92 ? -30.585 4.075 38.840 1.00 88.31 92 GLN A C 1
ATOM 783 O O . GLN A 1 92 ? -31.400 4.216 39.744 1.00 88.31 92 GLN A O 1
ATOM 788 N N . ALA A 1 93 ? -29.273 4.254 39.016 1.00 89.25 93 ALA A N 1
ATOM 789 C CA . ALA A 1 93 ? -28.681 4.598 40.306 1.00 89.25 93 ALA A CA 1
ATOM 790 C C . ALA A 1 93 ? -29.228 5.924 40.862 1.00 89.25 93 ALA A C 1
ATOM 792 O O . ALA A 1 93 ? -29.516 6.020 42.053 1.00 89.25 93 ALA A O 1
ATOM 793 N N . GLU A 1 94 ? -29.424 6.926 39.999 1.00 86.38 94 GLU A N 1
ATOM 794 C CA . GLU A 1 94 ? -30.020 8.210 40.381 1.00 86.38 94 GLU A CA 1
ATOM 795 C C . GLU A 1 94 ? -31.464 8.054 40.882 1.00 86.38 94 GLU A C 1
ATOM 797 O O . GLU A 1 94 ? -31.830 8.644 41.897 1.00 86.38 94 GLU A O 1
ATOM 802 N N . LYS A 1 95 ? -32.270 7.216 40.219 1.00 84.19 95 LYS A N 1
ATOM 803 C CA . LYS A 1 95 ? -33.649 6.931 40.642 1.00 84.19 95 LYS A CA 1
ATOM 804 C C . LYS A 1 95 ? -33.699 6.188 41.977 1.00 84.19 95 LYS A C 1
ATOM 806 O O . LYS A 1 95 ? -34.420 6.614 42.870 1.00 84.19 95 LYS A O 1
ATOM 811 N N . THR A 1 96 ? -32.875 5.155 42.155 1.00 83.06 96 THR A N 1
ATOM 812 C CA . THR A 1 96 ? -32.801 4.410 43.423 1.00 83.06 96 THR A CA 1
ATOM 813 C C . THR A 1 96 ? -32.404 5.316 44.593 1.00 83.06 96 THR A C 1
ATOM 815 O O . THR A 1 96 ? -32.988 5.228 45.669 1.00 83.06 96 THR A O 1
ATOM 818 N N . ALA A 1 97 ? -31.460 6.239 44.379 1.00 81.12 97 ALA A N 1
ATOM 819 C CA . ALA A 1 97 ? -31.054 7.200 45.405 1.00 81.12 97 ALA A CA 1
ATOM 820 C C . ALA A 1 97 ? -32.181 8.183 45.790 1.00 81.12 97 ALA A C 1
ATOM 822 O O . ALA A 1 97 ? -32.262 8.609 46.944 1.00 81.12 97 ALA A O 1
ATOM 823 N N . GLN A 1 98 ? -33.058 8.544 44.847 1.00 71.25 98 GLN A N 1
ATOM 824 C CA . GLN A 1 98 ? -34.229 9.389 45.110 1.00 71.25 98 GLN A CA 1
ATOM 825 C C . GLN A 1 98 ? -35.317 8.638 45.892 1.00 71.25 98 GLN A C 1
ATOM 827 O O . GLN A 1 98 ? -35.909 9.210 46.810 1.00 71.25 98 GLN A O 1
ATOM 832 N N . ASP A 1 99 ? -35.534 7.358 45.580 1.00 73.88 99 ASP A N 1
ATOM 833 C CA . ASP A 1 99 ? -36.518 6.513 46.262 1.00 73.88 99 ASP A CA 1
ATOM 834 C C . ASP A 1 99 ? -36.131 6.249 47.734 1.00 73.88 99 ASP A C 1
ATOM 836 O O . ASP A 1 99 ? -36.983 6.303 48.625 1.00 73.88 99 ASP A O 1
ATOM 840 N N . GLU A 1 100 ? -34.840 6.050 48.031 1.00 69.25 100 GLU A N 1
ATOM 841 C CA . GLU A 1 100 ? -34.345 5.841 49.404 1.00 69.25 100 GLU A CA 1
ATOM 842 C C . GLU A 1 100 ? -34.397 7.115 50.271 1.00 69.25 100 GLU A C 1
ATOM 844 O O . GLU A 1 100 ? -34.664 7.043 51.473 1.00 69.25 100 GLU A O 1
ATOM 849 N N . ALA A 1 101 ? -34.203 8.300 49.681 1.00 63.62 101 ALA A N 1
ATOM 850 C CA . ALA A 1 101 ? -34.267 9.575 50.404 1.00 63.62 101 ALA A CA 1
ATOM 851 C C . ALA A 1 101 ? -35.704 10.002 50.775 1.00 63.62 101 ALA A C 1
ATOM 853 O O . ALA A 1 101 ? -35.889 10.776 51.719 1.00 63.62 101 ALA A O 1
ATOM 854 N N . GLY A 1 102 ? -36.718 9.500 50.059 1.00 58.88 102 GLY A N 1
ATOM 855 C CA . GLY A 1 102 ? -38.136 9.799 50.294 1.00 58.88 102 GLY A CA 1
ATOM 856 C C . GLY A 1 102 ? -38.802 8.966 51.397 1.00 58.88 102 GLY A C 1
ATOM 857 O O . GLY A 1 102 ? -39.864 9.344 51.887 1.00 58.88 102 GLY A O 1
ATOM 858 N N . SER A 1 103 ? -38.182 7.866 51.835 1.00 55.66 103 SER A N 1
ATOM 859 C CA . SER A 1 103 ? -38.745 6.942 52.830 1.00 55.66 103 SER A CA 1
ATOM 860 C C . SER A 1 103 ? -38.126 7.132 54.225 1.00 55.66 103 SER A C 1
ATOM 862 O O . SER A 1 103 ? -37.615 6.185 54.824 1.00 55.66 103 SER A O 1
ATOM 864 N N . LYS A 1 104 ? -38.167 8.352 54.780 1.00 54.84 104 LYS A N 1
ATOM 865 C CA . LYS A 1 104 ? -37.962 8.558 56.228 1.00 54.84 104 LYS A CA 1
ATOM 866 C C . LYS A 1 104 ? -39.310 8.409 56.949 1.00 54.84 104 LYS A C 1
ATOM 868 O O . LYS A 1 104 ? -40.176 9.256 56.733 1.00 54.84 104 LYS A O 1
ATOM 873 N N . PRO A 1 105 ? -39.518 7.373 57.785 1.00 58.47 105 PRO A N 1
ATOM 874 C CA . PRO A 1 105 ? -40.721 7.283 58.598 1.00 58.47 105 PRO A CA 1
ATOM 875 C C . PRO A 1 105 ? -40.687 8.359 59.690 1.00 58.47 105 PRO A C 1
ATOM 877 O O . PRO A 1 105 ? -39.624 8.694 60.221 1.00 58.47 105 PRO A O 1
ATOM 880 N N . HIS A 1 106 ? -41.867 8.919 59.937 1.00 45.88 106 HIS A N 1
ATOM 881 C CA . HIS A 1 106 ? -42.133 10.005 60.871 1.00 45.88 106 HIS A CA 1
ATOM 882 C C . HIS A 1 106 ? -42.204 9.527 62.324 1.00 45.88 106 HIS A C 1
ATOM 884 O O . HIS A 1 106 ? -42.550 8.341 62.536 1.00 45.88 106 HIS A O 1
#

Sequence (106 aa):
MSDYEWDDPRWEWMVLINHEEQHSLWPTFKDIPRGWTQVGPVGSKQECLDYVEKAWPDITPLSVRKQLEANKEERERKLKKIQEEQKHLMAQAEKTAQDEAGSKPH

pLDDT: mean 81.74, std 13.0, range [42.03, 95.12]

Secondary structure (DSSP, 8-state):
----TT--TT--EEEEEETT--EEEEETTSPPPTTEEEEEEEE-HHHHHHHHHHH-S----HHHHHHHHHHHHHHHHHHHHHHHHHHHHHHHHHHHHHHHHH----

Radius of gyration: 30.24 Å; chains: 1; bounding box: 79×21×82 Å